Protein AF-A0A368GRN0-F1 (afdb_monomer)

Mean predicted aligned error: 11.38 Å

Organism: Ancylostoma caninum (NCBI:txid29170)

Nearest PDB structures (foldseek):
  2eif-assembly1_A  TM=7.146E-01  e=7.106E-01  Methanocaldococcus jannaschii DSM 2661
  7oyc-assembly1_11  TM=7.112E-01  e=6.672E-01  Xenopus laevis
  7oya-assembly1_11  TM=7.759E-01  e=8.587E-01  Danio rerio
  8t2x-assembly1_eI  TM=8.159E-01  e=1.254E+00  Saccharomyces cerevisiae
  6q84-assembly1_C  TM=7.564E-01  e=1.105E+00  Saccharomyces cerevisiae S288C

Sequence (160 aa):
MIVPILLFAFFTTVWSGAVNFCKEATNCHSCAESYTHVLGFREHCRWCVDAKLCVGPLGCPFGKPVVQRDPFRCPLKYTATKGKRYTDALGRSLYAIILSLKDSNVTHCLSNLRPDIGFVRTYNIDCDDSGNMCSGMIAVSEEGKAIYVVFRDTASRKQY

Structure (mmCIF, N/CA/C/O backbone):
data_AF-A0A368GRN0-F1
#
_entry.id   AF-A0A368GRN0-F1
#
loop_
_atom_site.group_PDB
_atom_site.id
_atom_site.type_symbol
_atom_site.label_atom_id
_atom_site.label_alt_id
_atom_site.label_comp_id
_atom_site.label_asym_id
_atom_site.label_entity_id
_atom_site.label_seq_id
_atom_site.pdbx_PDB_ins_code
_atom_site.Cartn_x
_atom_site.Cartn_y
_atom_site.Cartn_z
_atom_site.occupancy
_atom_site.B_iso_or_equiv
_atom_site.auth_seq_id
_atom_site.auth_comp_id
_atom_site.auth_asym_id
_atom_site.auth_atom_id
_atom_site.pdbx_PDB_model_num
ATOM 1 N N . MET A 1 1 ? -6.862 -5.623 66.807 1.00 46.59 1 MET A N 1
ATOM 2 C CA . MET A 1 1 ? -6.097 -6.007 65.595 1.00 46.59 1 MET A CA 1
ATOM 3 C C . MET A 1 1 ? -6.941 -5.825 64.323 1.00 46.59 1 MET A C 1
ATOM 5 O O . MET A 1 1 ? -7.176 -6.785 63.611 1.00 46.59 1 MET A O 1
ATOM 9 N N . ILE A 1 2 ? -7.434 -4.612 64.033 1.00 54.47 2 ILE A N 1
ATOM 10 C CA . ILE A 1 2 ? -8.357 -4.364 62.892 1.00 54.47 2 ILE A CA 1
ATOM 11 C C . ILE A 1 2 ? -7.717 -3.450 61.822 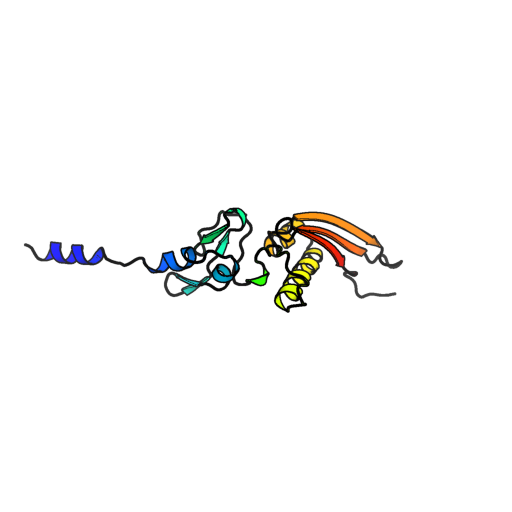1.00 54.47 2 ILE A C 1
ATOM 13 O O . ILE A 1 2 ? -8.137 -3.423 60.671 1.00 54.47 2 ILE A O 1
ATOM 17 N N . VAL A 1 3 ? -6.627 -2.762 62.171 1.00 54.97 3 VAL A N 1
ATOM 18 C CA . VAL A 1 3 ? -5.964 -1.756 61.328 1.00 54.97 3 VAL A CA 1
ATOM 19 C C . VAL A 1 3 ? -5.239 -2.313 60.083 1.00 54.97 3 VAL A C 1
ATOM 21 O O . VAL A 1 3 ? -5.325 -1.660 59.044 1.00 54.97 3 VAL A O 1
ATOM 24 N N . PRO A 1 4 ? -4.579 -3.495 60.081 1.00 55.66 4 PRO A N 1
ATOM 25 C CA . PRO A 1 4 ? -3.820 -3.918 58.897 1.00 55.66 4 PRO A CA 1
ATOM 26 C C . PRO A 1 4 ? -4.708 -4.462 57.765 1.00 55.66 4 PRO A C 1
ATOM 28 O O . PRO A 1 4 ? -4.262 -4.535 56.625 1.00 55.66 4 PRO A O 1
ATOM 31 N N . ILE A 1 5 ? -5.970 -4.811 58.051 1.00 55.97 5 ILE A N 1
ATOM 32 C CA . ILE A 1 5 ? -6.906 -5.370 57.059 1.00 55.97 5 ILE A CA 1
ATOM 33 C C . ILE A 1 5 ? -7.532 -4.253 56.206 1.00 55.97 5 ILE A C 1
ATOM 35 O O . ILE A 1 5 ? -7.727 -4.422 55.006 1.00 55.97 5 ILE A O 1
ATOM 39 N N . LEU A 1 6 ? -7.775 -3.076 56.794 1.00 53.59 6 LEU A N 1
ATOM 40 C CA . LEU A 1 6 ? -8.345 -1.920 56.088 1.00 53.59 6 LEU A CA 1
ATOM 41 C C . LEU A 1 6 ? -7.370 -1.277 55.087 1.00 53.59 6 LEU A C 1
ATOM 43 O O . LEU A 1 6 ? -7.803 -0.765 54.057 1.00 53.59 6 LEU A O 1
ATOM 47 N N . LEU A 1 7 ? -6.060 -1.355 55.340 1.00 54.41 7 LEU A N 1
ATOM 48 C CA . LEU A 1 7 ? -5.030 -0.822 54.438 1.00 54.41 7 LEU A CA 1
ATOM 49 C C . LEU A 1 7 ? -4.840 -1.669 53.169 1.00 54.41 7 LEU A C 1
ATOM 51 O O . LEU A 1 7 ? -4.494 -1.126 52.124 1.00 54.41 7 LEU A O 1
ATOM 55 N N . PHE A 1 8 ? -5.126 -2.973 53.221 1.00 54.25 8 PHE A N 1
ATOM 56 C CA . PHE A 1 8 ? -5.041 -3.853 52.049 1.00 54.25 8 PHE A CA 1
ATOM 57 C C . PHE A 1 8 ? -6.243 -3.725 51.099 1.00 54.25 8 PHE A C 1
ATOM 59 O O . PHE A 1 8 ? -6.118 -4.012 49.910 1.00 54.25 8 PHE A O 1
ATOM 66 N N . ALA A 1 9 ? -7.392 -3.244 51.585 1.00 53.50 9 ALA A N 1
ATOM 67 C CA . ALA A 1 9 ? -8.584 -3.062 50.756 1.00 53.50 9 ALA A CA 1
ATOM 68 C C . ALA A 1 9 ? -8.460 -1.874 49.779 1.00 53.50 9 ALA A C 1
ATOM 70 O O . ALA A 1 9 ? -8.999 -1.927 48.673 1.00 53.50 9 ALA A O 1
ATOM 71 N N . PHE A 1 10 ? -7.690 -0.838 50.136 1.00 51.44 10 PHE A N 1
ATOM 72 C CA . PHE A 1 10 ? -7.529 0.373 49.320 1.00 51.44 10 PHE A CA 1
ATOM 73 C C . PHE A 1 10 ? -6.608 0.216 48.097 1.00 51.44 10 PHE A C 1
ATOM 75 O O . PHE A 1 10 ? -6.622 1.071 47.215 1.00 51.44 10 PHE A O 1
ATOM 82 N N . PHE A 1 11 ? -5.847 -0.877 47.985 1.00 49.00 11 PHE A N 1
ATOM 83 C CA . PHE A 1 11 ? -4.977 -1.120 46.823 1.00 49.00 11 PHE A CA 1
ATOM 84 C C . PHE A 1 11 ? -5.697 -1.738 45.615 1.00 49.00 11 PHE A C 1
ATOM 86 O O . PHE A 1 11 ? -5.103 -1.861 44.546 1.00 49.00 11 PHE A O 1
ATOM 93 N N . THR A 1 12 ? -6.971 -2.117 45.746 1.00 49.91 12 THR A N 1
ATOM 94 C CA . THR A 1 12 ? -7.692 -2.828 44.675 1.00 49.91 12 THR A CA 1
ATOM 95 C C . THR A 1 12 ? -8.404 -1.921 43.670 1.00 49.91 12 THR A C 1
ATOM 97 O O . THR A 1 12 ? -8.900 -2.409 42.658 1.00 49.91 12 THR A O 1
ATOM 100 N N . THR A 1 13 ? -8.399 -0.600 43.866 1.00 48.03 13 THR A N 1
ATOM 101 C CA . THR A 1 13 ? -9.019 0.351 42.929 1.00 48.03 13 THR A CA 1
ATOM 102 C C . THR A 1 13 ? -7.978 1.150 42.148 1.00 48.03 13 THR A C 1
ATOM 104 O O . THR A 1 13 ? -8.042 2.377 42.085 1.00 48.03 13 THR A O 1
ATOM 107 N N . VAL A 1 14 ? -7.009 0.474 41.523 1.00 46.28 14 VAL A N 1
ATOM 108 C CA . VAL A 1 14 ? -6.265 1.087 40.414 1.00 46.28 14 VAL A CA 1
ATOM 109 C C . VAL A 1 14 ? -7.133 0.962 39.170 1.00 46.28 14 VAL A C 1
ATOM 111 O O . VAL A 1 14 ? -7.223 -0.079 38.525 1.00 46.28 14 VAL A O 1
ATOM 114 N N . TRP A 1 15 ? -7.838 2.049 38.893 1.00 41.88 15 TRP A N 1
ATOM 115 C CA . TRP A 1 15 ? -8.721 2.238 37.754 1.00 41.88 15 TRP A CA 1
ATOM 116 C C . TRP A 1 15 ? -7.922 2.062 36.448 1.00 41.88 15 TRP A C 1
ATOM 118 O O . TRP A 1 15 ? -7.198 2.956 36.019 1.00 41.88 15 TRP A O 1
ATOM 128 N N . SER A 1 16 ? -8.034 0.901 35.796 1.00 44.41 16 SER A N 1
ATOM 129 C CA . SER A 1 16 ? -7.393 0.605 34.502 1.00 44.41 16 SER A CA 1
ATOM 130 C C . SER A 1 16 ? -8.134 1.241 33.311 1.00 44.41 16 SER A C 1
ATOM 132 O O . SER A 1 16 ? -8.218 0.675 32.222 1.00 44.41 16 SER A O 1
ATOM 134 N N . GLY A 1 17 ? -8.664 2.456 33.489 1.00 44.34 17 GLY A N 1
ATOM 135 C CA . GLY A 1 17 ? -9.430 3.182 32.468 1.00 44.34 17 GLY A CA 1
ATOM 136 C C . GLY A 1 17 ? -8.618 3.603 31.234 1.00 44.34 17 GLY A C 1
ATOM 137 O O . GLY A 1 17 ? -9.196 3.946 30.209 1.00 44.34 17 GLY A O 1
ATOM 138 N N . ALA A 1 18 ? -7.284 3.535 31.282 1.00 45.03 18 ALA A N 1
ATOM 139 C CA . ALA A 1 18 ? -6.416 3.980 30.188 1.00 45.03 18 ALA A CA 1
ATOM 140 C C . ALA A 1 18 ? -6.403 3.045 28.955 1.00 45.03 18 ALA A C 1
ATOM 142 O O . ALA A 1 18 ? -5.944 3.448 27.884 1.00 45.03 18 ALA A O 1
ATOM 143 N N . VAL A 1 19 ? -6.909 1.808 29.061 1.00 51.69 19 VAL A N 1
ATOM 144 C CA . VAL A 1 19 ? -6.762 0.790 27.995 1.00 51.69 19 VAL A CA 1
ATOM 145 C C . VAL A 1 19 ? -7.950 0.729 27.019 1.00 51.69 19 VAL A C 1
ATOM 147 O O . VAL A 1 19 ? -7.867 0.040 26.002 1.00 51.69 19 VAL A O 1
ATOM 150 N N . ASN A 1 20 ? -9.047 1.451 27.282 1.00 59.50 20 ASN A N 1
ATOM 151 C CA . ASN A 1 20 ? -10.277 1.336 26.484 1.00 59.50 20 ASN A CA 1
ATOM 152 C C . ASN A 1 20 ? -10.465 2.419 25.412 1.00 59.50 20 ASN A C 1
ATOM 154 O O . ASN A 1 20 ? -11.251 2.195 24.498 1.00 59.50 20 ASN A O 1
ATOM 158 N N . PHE A 1 21 ? -9.704 3.520 25.432 1.00 67.62 21 PHE A N 1
ATOM 159 C CA . PHE A 1 21 ? -9.887 4.614 24.463 1.00 67.62 21 PHE A CA 1
ATOM 160 C C . PHE A 1 21 ? -9.694 4.163 23.005 1.00 67.62 21 PHE A C 1
ATOM 162 O O . PHE A 1 21 ? -10.455 4.534 22.118 1.00 67.62 21 PHE A O 1
ATOM 169 N N . CYS A 1 22 ? -8.726 3.275 22.746 1.00 73.44 22 CYS A N 1
ATOM 170 C CA . CYS A 1 22 ? -8.535 2.732 21.400 1.00 73.44 22 CYS A CA 1
ATOM 171 C C . CYS A 1 22 ? -9.735 1.891 20.932 1.00 73.44 22 CYS A C 1
ATOM 173 O O . CYS A 1 22 ? -10.025 1.874 19.745 1.00 73.44 22 CYS A O 1
ATOM 175 N N . LYS A 1 23 ? -10.459 1.212 21.834 1.00 72.69 23 LYS A N 1
ATOM 176 C CA . LYS A 1 23 ? -11.609 0.368 21.458 1.00 72.69 2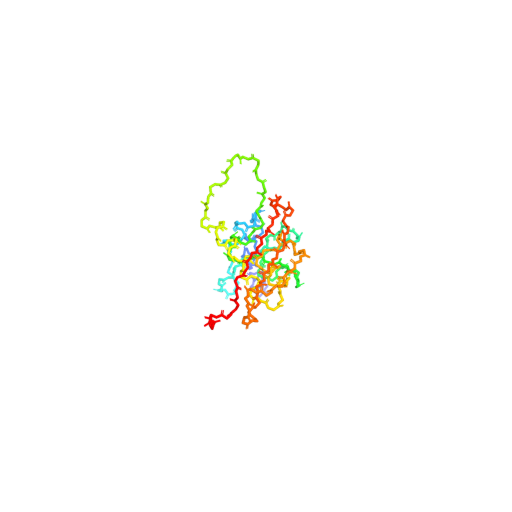3 LYS A CA 1
ATOM 177 C C . LYS A 1 23 ? -12.859 1.170 21.093 1.00 72.69 23 LYS A C 1
ATOM 179 O O . LYS A 1 23 ? -13.766 0.611 20.484 1.00 72.69 23 LYS A O 1
ATOM 184 N N . GLU A 1 24 ? -12.912 2.452 21.443 1.00 76.25 24 GLU A N 1
ATOM 185 C CA . GLU A 1 24 ? -14.041 3.334 21.123 1.00 76.25 24 GLU A CA 1
ATOM 186 C C . GLU A 1 24 ? -14.018 3.801 19.657 1.00 76.25 24 GLU A C 1
ATOM 188 O O . GLU A 1 24 ? -15.056 4.145 19.088 1.00 76.25 24 GLU A O 1
ATOM 193 N N . ALA A 1 25 ? -12.852 3.767 19.003 1.00 78.38 25 ALA A N 1
ATOM 194 C CA . ALA A 1 25 ? -12.715 4.140 17.602 1.00 78.38 25 ALA A CA 1
ATOM 195 C C . ALA A 1 25 ? -13.271 3.047 16.668 1.00 78.38 25 ALA A C 1
ATOM 197 O O . ALA A 1 25 ? -12.669 1.990 16.479 1.00 78.38 25 ALA A O 1
ATOM 198 N N . THR A 1 26 ? -14.398 3.339 16.016 1.00 81.19 26 THR A N 1
ATOM 199 C CA . THR A 1 26 ? -15.070 2.425 15.071 1.00 81.19 26 THR A CA 1
ATOM 200 C C . THR A 1 26 ? -14.506 2.479 13.650 1.00 81.19 26 THR A C 1
ATOM 202 O O . THR A 1 26 ? -14.725 1.562 12.860 1.00 81.19 26 THR A O 1
ATOM 205 N N . ASN A 1 27 ? -13.764 3.538 13.313 1.00 85.81 27 ASN A N 1
ATOM 206 C CA . ASN A 1 27 ? -13.188 3.747 11.989 1.00 85.81 27 ASN A CA 1
ATOM 207 C C . ASN A 1 27 ? -11.657 3.735 12.034 1.00 85.81 27 ASN A C 1
ATOM 209 O O . ASN A 1 27 ? -11.041 4.224 12.983 1.00 85.81 27 ASN A O 1
ATOM 213 N N . CYS A 1 28 ? -11.038 3.265 10.946 1.00 85.44 28 CYS A N 1
ATOM 214 C CA . CYS A 1 28 ? -9.581 3.277 10.803 1.00 85.44 28 CYS A CA 1
ATOM 215 C C . CYS A 1 28 ? -9.002 4.694 10.924 1.00 85.44 28 CYS A C 1
ATOM 217 O O . CYS A 1 28 ? -7.998 4.884 11.603 1.00 85.44 28 CYS A O 1
ATOM 219 N N . HIS A 1 29 ? -9.664 5.696 10.332 1.00 85.94 29 HIS A N 1
ATOM 220 C CA . HIS A 1 29 ? -9.191 7.082 10.370 1.00 85.94 29 HIS A CA 1
ATOM 221 C C . HIS A 1 29 ? -9.094 7.611 11.805 1.00 85.94 29 HIS A C 1
ATOM 223 O O . HIS A 1 29 ? -8.031 8.046 12.233 1.00 85.94 29 HIS A O 1
ATOM 229 N N . SER A 1 30 ? -10.180 7.483 12.574 1.00 86.62 30 SER A N 1
ATOM 230 C CA . SER A 1 30 ? -10.206 7.881 13.984 1.00 86.62 30 SER A CA 1
ATOM 231 C C . SER A 1 30 ? -9.226 7.067 14.828 1.00 86.62 30 SER A C 1
ATOM 233 O O . SER A 1 30 ? -8.606 7.604 15.738 1.00 86.62 30 SER A O 1
ATOM 235 N N . CYS A 1 31 ? -9.044 5.779 14.516 1.00 87.81 31 CYS A N 1
ATOM 236 C CA . CYS A 1 31 ? -8.090 4.926 15.220 1.00 87.81 31 CYS A CA 1
ATOM 237 C C . CYS A 1 31 ? -6.642 5.388 15.009 1.00 87.81 31 CYS A C 1
ATOM 239 O O . CYS A 1 31 ? -5.879 5.465 15.968 1.00 87.81 31 CYS A O 1
ATOM 241 N N . ALA A 1 32 ? -6.267 5.728 13.773 1.00 85.44 32 ALA A N 1
ATOM 242 C CA . ALA A 1 32 ? -4.910 6.153 13.433 1.00 85.44 32 ALA A CA 1
ATOM 243 C C . ALA A 1 32 ? -4.515 7.485 14.100 1.00 85.44 32 ALA A C 1
ATOM 245 O O . ALA A 1 32 ? -3.345 7.674 14.436 1.00 85.44 32 ALA A O 1
ATOM 246 N N . GLU A 1 33 ? -5.484 8.377 14.323 1.00 86.19 33 GLU A N 1
ATOM 247 C CA . GLU A 1 33 ? -5.296 9.657 15.025 1.00 86.19 33 GLU A CA 1
ATOM 248 C C . GLU A 1 33 ? -5.297 9.503 16.555 1.00 86.19 33 GLU A C 1
ATOM 250 O O . GLU A 1 33 ? -4.761 10.348 17.279 1.00 86.19 33 GLU A O 1
ATOM 255 N N . SER A 1 34 ? -5.865 8.404 17.054 1.00 85.81 34 SER A N 1
ATOM 256 C CA . SER A 1 34 ? -5.996 8.133 18.482 1.00 85.81 34 SER A CA 1
ATOM 257 C C . SER A 1 34 ? -4.686 7.662 19.114 1.00 85.81 34 SER A C 1
ATOM 259 O O . SER A 1 34 ? -3.828 7.018 18.499 1.00 85.81 34 SER A O 1
ATOM 261 N N . TYR A 1 35 ? -4.538 7.970 20.398 1.00 84.44 35 TYR A N 1
ATOM 262 C CA . TYR A 1 35 ? -3.412 7.544 21.215 1.00 84.44 35 TYR A CA 1
ATOM 263 C C . TYR A 1 35 ? -3.878 7.229 22.633 1.00 84.44 35 TYR A C 1
ATOM 265 O O . TYR A 1 35 ? -4.891 7.739 23.105 1.00 84.44 35 TYR A O 1
ATOM 273 N N . THR A 1 36 ? -3.117 6.384 23.310 1.00 82.06 36 THR A N 1
ATOM 274 C CA . THR A 1 36 ? -3.263 6.064 24.726 1.00 82.06 36 THR A CA 1
ATOM 275 C C . THR A 1 36 ? -1.945 6.350 25.443 1.00 82.06 36 THR A C 1
ATOM 277 O O . THR A 1 36 ? -0.889 6.477 24.820 1.00 82.06 36 THR A O 1
ATOM 280 N N . HIS A 1 37 ? -2.004 6.488 26.761 1.00 79.06 37 HIS A N 1
ATOM 281 C CA . HIS A 1 37 ? -0.821 6.612 27.596 1.00 79.06 37 HIS A CA 1
ATOM 282 C C . HIS A 1 37 ? -0.553 5.276 28.282 1.00 79.06 37 HIS A C 1
ATOM 284 O O . HIS A 1 37 ? -1.316 4.854 29.150 1.00 79.06 37 HIS A O 1
ATOM 290 N N . VAL A 1 38 ? 0.541 4.617 27.903 1.00 76.06 38 VAL A N 1
ATOM 291 C CA . VAL A 1 38 ? 0.999 3.374 28.536 1.00 76.06 38 VAL A CA 1
ATOM 292 C C . VAL A 1 38 ? 2.260 3.700 29.325 1.00 76.06 38 VAL A C 1
ATOM 294 O O . VAL A 1 38 ? 3.240 4.171 28.759 1.00 76.06 38 VAL A O 1
ATOM 297 N N . LEU A 1 39 ? 2.2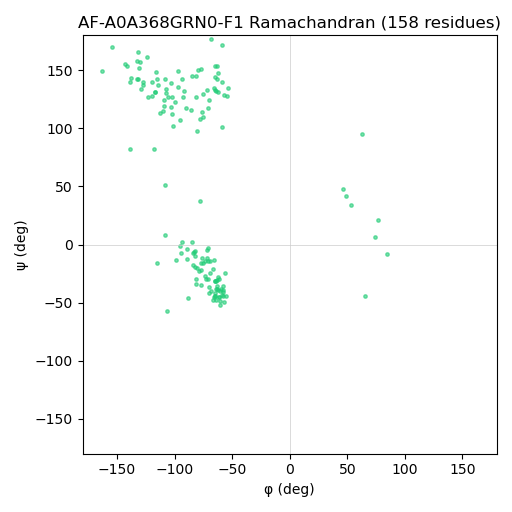26 3.492 30.646 1.00 75.69 39 LEU A N 1
ATOM 298 C CA . LEU A 1 39 ? 3.357 3.763 31.551 1.00 75.69 39 LEU A CA 1
ATOM 299 C C . LEU A 1 39 ? 3.920 5.198 31.435 1.00 75.69 39 LEU A C 1
ATOM 301 O O . LEU A 1 39 ? 5.119 5.416 31.560 1.00 75.69 39 LEU A O 1
ATOM 305 N N . GLY A 1 40 ? 3.052 6.181 31.169 1.00 76.50 40 GLY A N 1
ATOM 306 C CA . GLY A 1 40 ? 3.435 7.590 31.004 1.00 76.50 40 GLY A CA 1
ATOM 307 C C . GLY A 1 40 ? 3.913 7.974 29.597 1.00 76.50 40 GLY A C 1
ATOM 308 O O . GLY A 1 40 ? 4.021 9.164 29.304 1.00 76.50 40 GLY A O 1
ATOM 309 N N . PHE A 1 41 ? 4.114 7.011 28.694 1.00 78.88 41 PHE A N 1
ATOM 310 C CA . PHE A 1 41 ? 4.493 7.265 27.304 1.00 78.88 41 PHE A CA 1
ATOM 311 C C . PHE A 1 41 ? 3.270 7.320 26.391 1.00 78.88 41 PHE A C 1
ATOM 313 O O . PHE A 1 41 ? 2.302 6.580 26.570 1.00 78.88 41 PHE A O 1
ATOM 320 N N . ARG A 1 42 ? 3.308 8.225 25.407 1.00 82.62 42 ARG A N 1
ATOM 321 C CA . ARG A 1 42 ? 2.260 8.352 24.391 1.00 82.62 42 ARG A CA 1
ATOM 322 C C . ARG A 1 42 ? 2.436 7.256 23.345 1.00 82.62 42 ARG A C 1
ATOM 324 O O . ARG A 1 42 ? 3.318 7.342 22.495 1.00 82.62 42 ARG A O 1
ATOM 331 N N . GLU A 1 43 ? 1.541 6.282 23.378 1.00 84.88 43 GLU A N 1
ATOM 332 C CA . GLU A 1 43 ? 1.486 5.178 22.429 1.00 84.88 43 GLU A CA 1
ATOM 333 C C . GLU A 1 43 ? 0.292 5.342 21.492 1.00 84.88 43 GLU A C 1
ATOM 335 O O . GLU A 1 43 ? -0.823 5.632 21.919 1.00 84.88 43 GLU A O 1
ATOM 340 N N . HIS A 1 44 ? 0.500 5.160 20.191 1.00 86.25 44 HIS A N 1
ATOM 341 C CA . HIS A 1 44 ? -0.602 5.265 19.234 1.00 86.25 44 HIS A CA 1
ATOM 342 C C . HIS A 1 44 ? -1.414 3.976 19.193 1.00 86.25 44 HIS A C 1
ATOM 344 O O . HIS A 1 44 ? -0.858 2.876 19.275 1.00 86.25 44 HIS A O 1
ATOM 350 N N . CYS A 1 45 ? -2.722 4.122 18.999 1.00 87.06 45 CYS A N 1
ATOM 351 C CA . CYS A 1 45 ? -3.577 2.981 18.720 1.00 87.06 45 CYS A CA 1
ATOM 352 C C . CYS A 1 45 ? -3.189 2.350 17.372 1.00 87.06 45 CYS A C 1
ATOM 354 O O . CYS A 1 45 ? -2.639 3.008 16.479 1.00 87.06 45 CYS A O 1
ATOM 356 N N . ARG A 1 46 ? -3.463 1.053 17.235 1.00 88.25 46 ARG A N 1
ATOM 357 C CA . ARG A 1 46 ? -3.226 0.295 16.005 1.00 88.25 46 ARG A CA 1
ATOM 358 C C . ARG A 1 46 ? -4.550 -0.216 15.465 1.00 88.25 46 ARG A C 1
ATOM 360 O O . ARG A 1 46 ? -5.337 -0.821 16.192 1.00 88.25 46 ARG A O 1
ATOM 367 N N . TRP A 1 47 ? -4.773 0.008 14.177 1.00 88.94 47 TRP A N 1
ATOM 368 C CA . TRP A 1 47 ? -5.896 -0.573 13.456 1.00 88.94 47 TRP A CA 1
ATOM 369 C C . TRP A 1 47 ? -5.475 -1.912 12.854 1.00 88.94 47 TRP A C 1
ATOM 371 O O . TRP A 1 47 ? -4.584 -1.948 11.998 1.00 88.94 47 TRP A O 1
ATOM 381 N N . CYS A 1 48 ? -6.117 -3.002 13.277 1.00 88.00 48 CYS A N 1
ATOM 382 C CA . CYS A 1 48 ? -5.911 -4.311 12.663 1.00 88.00 48 CYS A CA 1
ATOM 383 C C . CYS A 1 48 ? -6.842 -4.441 11.455 1.00 88.00 48 CYS A C 1
ATOM 385 O O . CYS A 1 48 ? -8.066 -4.456 11.607 1.00 88.00 48 CYS A O 1
ATOM 387 N N . VAL A 1 49 ? -6.267 -4.545 10.257 1.00 83.69 49 VAL A N 1
ATOM 388 C CA . VAL A 1 49 ? -7.023 -4.499 8.994 1.00 83.69 49 VAL A CA 1
ATOM 389 C C . VAL A 1 49 ? -7.937 -5.717 8.849 1.00 83.69 49 VAL A C 1
ATOM 391 O O . VAL A 1 49 ? -9.132 -5.548 8.620 1.00 83.69 49 VAL A O 1
ATOM 394 N N . ASP A 1 50 ? -7.401 -6.918 9.092 1.00 81.38 50 ASP A N 1
ATOM 395 C CA . ASP A 1 50 ? -8.129 -8.192 8.980 1.00 81.38 50 ASP A CA 1
ATOM 396 C C . ASP A 1 50 ? -9.369 -8.235 9.884 1.00 81.38 50 ASP A C 1
ATOM 398 O O . ASP A 1 50 ? -10.448 -8.656 9.473 1.00 81.38 50 ASP A O 1
ATOM 402 N N . ALA A 1 51 ? -9.216 -7.780 11.129 1.00 82.56 51 ALA A N 1
ATOM 403 C CA . ALA A 1 51 ? -10.251 -7.877 12.150 1.00 82.56 51 ALA A CA 1
ATOM 404 C C . ALA A 1 51 ? -11.111 -6.603 12.270 1.00 82.56 51 ALA A C 1
ATOM 406 O O . ALA A 1 51 ? -12.049 -6.570 13.064 1.00 82.56 51 ALA A O 1
ATOM 407 N N . LYS A 1 52 ? -10.811 -5.567 11.470 1.00 84.94 52 LYS A N 1
ATOM 408 C CA . LYS A 1 52 ? -11.531 -4.280 11.407 1.00 84.94 52 LYS A CA 1
ATOM 409 C C . LYS A 1 52 ? -11.777 -3.664 12.785 1.00 84.94 52 LYS A C 1
ATOM 411 O O . LYS A 1 52 ? -12.860 -3.156 13.068 1.00 84.94 52 LYS A O 1
ATOM 416 N N . LEU A 1 53 ? -10.763 -3.741 13.641 1.00 87.25 53 LEU A N 1
ATOM 417 C CA . LEU A 1 53 ? -10.839 -3.311 15.029 1.00 87.25 53 LEU A CA 1
ATOM 418 C C . LEU A 1 53 ? -9.642 -2.446 15.399 1.00 87.25 53 LEU A C 1
ATOM 420 O O . LEU A 1 53 ? -8.511 -2.686 14.966 1.00 87.25 53 LEU A O 1
ATOM 424 N N . CYS A 1 54 ? -9.920 -1.435 16.213 1.00 86.56 54 CYS A N 1
ATOM 425 C CA . CYS A 1 54 ? -8.907 -0.588 16.807 1.00 86.56 54 CYS A CA 1
ATOM 426 C C . CYS A 1 54 ? -8.527 -1.139 18.180 1.00 86.56 54 CYS A C 1
ATOM 428 O O . CYS A 1 54 ? -9.378 -1.389 19.037 1.00 86.56 54 CYS A O 1
ATOM 430 N N . VAL A 1 55 ? -7.234 -1.350 18.386 1.00 87.19 55 VAL A N 1
ATOM 431 C CA . VAL A 1 55 ? -6.682 -1.880 19.633 1.00 87.19 55 VAL A CA 1
ATOM 432 C C . VAL A 1 55 ? -5.510 -1.040 20.092 1.00 87.19 55 VAL A C 1
ATOM 434 O O . VAL A 1 55 ? -4.954 -0.224 19.355 1.00 87.19 55 VAL A O 1
ATOM 437 N N . GLY A 1 56 ? -5.129 -1.252 21.348 1.00 84.12 56 GLY A N 1
ATOM 438 C CA . GLY A 1 56 ? -3.883 -0.724 21.873 1.00 84.12 56 GLY A CA 1
ATOM 439 C C . GLY A 1 56 ? -2.657 -1.217 21.086 1.00 84.12 56 GLY A C 1
ATOM 440 O O . GLY A 1 56 ? -2.752 -2.126 20.254 1.00 84.12 56 GLY A O 1
ATOM 441 N N . PRO A 1 57 ? -1.476 -0.660 21.383 1.00 77.12 57 PRO A N 1
ATOM 442 C CA . PRO A 1 57 ? -0.242 -0.887 20.626 1.00 77.12 57 PRO A CA 1
ATOM 443 C C . PRO A 1 57 ? 0.171 -2.364 20.504 1.00 77.12 57 PRO A C 1
ATOM 445 O O . PRO A 1 57 ? 0.840 -2.731 19.545 1.00 77.12 57 PRO A O 1
ATOM 448 N N . LEU A 1 58 ? -0.244 -3.239 21.422 1.00 77.75 58 LEU A N 1
ATOM 449 C CA . LEU A 1 58 ? 0.124 -4.663 21.428 1.00 77.75 58 LEU A CA 1
ATOM 450 C C . LEU A 1 58 ? -1.031 -5.608 21.054 1.00 77.75 58 LEU A C 1
ATOM 452 O O . LEU A 1 58 ? -0.898 -6.817 21.199 1.00 77.75 58 LEU A O 1
ATOM 456 N N . GLY A 1 59 ? -2.175 -5.081 20.607 1.00 76.19 59 GLY A N 1
ATOM 457 C CA . GLY A 1 59 ? -3.390 -5.887 20.445 1.00 76.19 59 GLY A CA 1
ATOM 458 C C . GLY A 1 59 ? -3.574 -6.574 19.090 1.00 76.19 59 GLY A C 1
ATOM 459 O O . GLY A 1 59 ? -4.467 -7.408 18.973 1.00 76.19 59 GLY A O 1
ATOM 460 N N . CYS A 1 60 ? -2.793 -6.224 18.061 1.00 82.81 60 CYS A N 1
ATOM 461 C CA . CYS A 1 60 ? -2.940 -6.849 16.744 1.00 82.81 60 CYS A CA 1
ATOM 462 C C . CYS A 1 60 ? -2.147 -8.162 16.643 1.00 82.81 60 CYS A C 1
ATOM 464 O O . CYS A 1 60 ? -1.041 -8.245 17.180 1.00 82.81 60 CYS A O 1
ATOM 466 N N . PRO A 1 61 ? -2.669 -9.167 15.915 1.00 79.62 61 PRO A N 1
ATOM 467 C CA . PRO A 1 61 ? -1.943 -10.403 15.643 1.00 79.62 61 PRO A CA 1
ATOM 468 C C . PRO A 1 61 ? -0.623 -10.129 14.909 1.00 79.62 61 PRO A C 1
ATOM 470 O O . PRO A 1 61 ? -0.554 -9.293 14.005 1.00 79.62 61 PRO A O 1
ATOM 473 N N . PHE A 1 62 ? 0.430 -10.849 15.297 1.00 75.81 62 PHE A N 1
ATOM 474 C CA . PHE A 1 62 ? 1.759 -10.704 14.706 1.00 75.81 62 PHE A CA 1
ATOM 475 C C . PHE A 1 62 ? 1.767 -11.078 13.219 1.00 75.81 62 PHE A C 1
ATOM 477 O O . PHE A 1 62 ? 1.094 -12.014 12.793 1.00 75.81 62 PHE A O 1
ATOM 484 N N . GLY A 1 63 ? 2.548 -10.337 12.430 1.00 73.56 63 GLY A N 1
ATOM 485 C CA . GLY A 1 63 ? 2.701 -10.572 10.991 1.00 73.56 63 GLY A CA 1
ATOM 486 C C . GLY A 1 63 ? 1.503 -10.142 10.141 1.00 73.56 63 GLY A C 1
ATOM 487 O O . GLY A 1 63 ? 1.491 -10.404 8.941 1.00 73.56 63 GLY A O 1
ATOM 488 N N . LYS A 1 64 ? 0.496 -9.492 10.735 1.00 79.62 64 LYS A N 1
ATOM 489 C CA . LYS A 1 64 ? -0.644 -8.936 10.005 1.00 79.62 64 LYS A CA 1
ATOM 490 C C . LYS A 1 64 ? -0.459 -7.450 9.714 1.00 79.62 64 LYS A C 1
ATOM 492 O O . LYS A 1 64 ? 0.180 -6.753 10.505 1.00 79.62 64 LYS A O 1
ATOM 497 N N . PRO A 1 65 ? -1.026 -6.954 8.602 1.00 79.75 65 PRO A N 1
ATOM 498 C CA . PRO A 1 65 ? -0.965 -5.542 8.285 1.00 79.75 65 PRO A CA 1
ATOM 499 C C . PRO A 1 65 ? -1.676 -4.707 9.352 1.00 79.75 65 PRO A C 1
ATOM 501 O O . PRO A 1 65 ? -2.826 -4.969 9.724 1.00 79.75 65 PRO A O 1
ATOM 504 N N . VAL A 1 66 ? -0.987 -3.668 9.814 1.00 85.69 66 VAL A N 1
ATOM 505 C CA . VAL A 1 66 ? -1.494 -2.728 10.813 1.00 85.69 66 VAL A CA 1
ATOM 506 C C . VAL A 1 66 ? -1.356 -1.302 10.310 1.00 85.69 66 VAL A C 1
ATOM 508 O O . VAL A 1 66 ? -0.338 -0.934 9.723 1.00 85.69 66 VAL A O 1
ATOM 511 N N . VAL A 1 67 ? -2.368 -0.479 10.573 1.00 83.81 67 VAL A N 1
ATOM 512 C CA . VAL A 1 67 ? -2.293 0.965 10.324 1.00 83.81 67 VAL A CA 1
ATOM 513 C C . VAL A 1 67 ? -2.063 1.679 11.651 1.00 83.81 67 VAL A C 1
ATOM 515 O O . VAL A 1 67 ? -2.792 1.468 12.621 1.00 83.81 67 VAL A O 1
ATOM 518 N N . GLN A 1 68 ? -1.028 2.515 11.694 1.00 83.69 68 GLN A N 1
ATOM 519 C CA . GLN A 1 68 ? -0.641 3.304 12.861 1.00 83.69 68 GLN A CA 1
ATOM 520 C C . GLN A 1 68 ? -0.242 4.709 12.393 1.00 83.69 68 GLN A C 1
ATOM 522 O O . GLN A 1 68 ? 0.454 4.831 11.384 1.00 83.69 68 GLN A O 1
ATOM 527 N N . ARG A 1 69 ? -0.639 5.746 13.147 1.00 80.75 69 ARG A N 1
ATOM 528 C CA . ARG A 1 69 ? -0.336 7.183 12.942 1.00 80.75 69 ARG A CA 1
ATOM 529 C C . ARG A 1 69 ? -0.908 7.845 11.694 1.00 80.75 69 ARG A C 1
ATOM 531 O O . ARG A 1 69 ? -1.377 8.968 11.799 1.00 80.75 69 ARG A O 1
ATOM 538 N N . ASP A 1 70 ? -0.822 7.192 10.543 1.00 83.12 70 ASP A N 1
ATOM 539 C CA . ASP A 1 70 ? -1.087 7.780 9.232 1.00 83.12 70 ASP A CA 1
ATOM 540 C C . ASP A 1 70 ? -2.490 7.391 8.726 1.00 83.12 70 ASP A C 1
A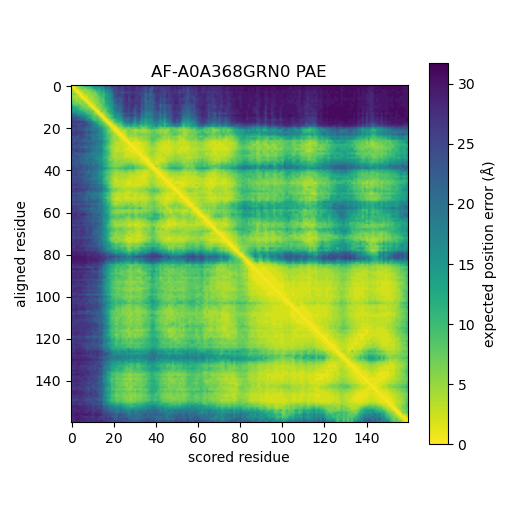TOM 542 O O . ASP A 1 70 ? -2.659 6.290 8.187 1.00 83.12 70 ASP A O 1
ATOM 546 N N . PRO A 1 71 ? -3.509 8.271 8.813 1.00 81.00 71 PRO A N 1
ATOM 547 C CA . PRO A 1 71 ? -4.879 7.925 8.426 1.00 81.00 71 PRO A CA 1
ATOM 548 C C . PRO A 1 71 ? -5.026 7.673 6.921 1.00 81.00 71 PRO A C 1
ATOM 550 O O . PRO A 1 71 ? -5.939 6.979 6.487 1.00 81.00 71 PRO A O 1
ATOM 553 N N . PHE A 1 72 ? -4.107 8.189 6.099 1.00 80.69 72 PHE A N 1
ATOM 554 C CA . PHE A 1 72 ? -4.107 7.981 4.645 1.00 80.69 72 PHE A CA 1
ATOM 555 C C . PHE A 1 72 ? -3.734 6.549 4.220 1.00 80.69 72 PHE A C 1
ATOM 557 O O . PHE A 1 72 ? -3.929 6.192 3.054 1.00 80.69 72 PHE A O 1
ATOM 564 N N . ARG A 1 73 ? -3.184 5.739 5.139 1.00 82.94 73 ARG A N 1
ATOM 565 C CA . ARG A 1 73 ? -2.939 4.300 4.932 1.00 82.94 73 ARG A CA 1
ATOM 566 C C . ARG A 1 73 ? -4.187 3.457 5.174 1.00 82.94 73 ARG A C 1
ATOM 568 O O . ARG A 1 73 ? -4.182 2.260 4.901 1.00 82.94 73 ARG A O 1
ATOM 575 N N . CYS A 1 74 ? -5.242 4.064 5.713 1.00 84.94 74 CYS A N 1
ATOM 576 C CA . CYS A 1 74 ? -6.489 3.368 5.937 1.00 84.94 74 CYS A CA 1
ATOM 577 C C . CYS A 1 74 ? -7.132 2.941 4.615 1.00 84.94 74 CYS A C 1
ATOM 579 O O . CYS A 1 74 ? -7.105 3.704 3.644 1.00 84.94 74 CYS A O 1
ATOM 581 N N . PRO A 1 75 ? -7.782 1.768 4.600 1.00 80.06 75 PRO A N 1
ATOM 582 C CA . PRO A 1 75 ? -8.566 1.340 3.458 1.00 80.06 75 PRO A CA 1
ATOM 583 C C . PRO A 1 75 ? -9.650 2.365 3.107 1.00 80.06 75 PRO A C 1
ATOM 585 O O . PRO A 1 75 ? -10.423 2.811 3.964 1.00 80.06 75 PRO A O 1
ATOM 588 N N . LEU A 1 76 ? -9.703 2.763 1.836 1.00 77.56 76 LEU A N 1
ATOM 589 C CA . LEU A 1 76 ? -10.673 3.738 1.349 1.00 77.56 76 LEU A CA 1
ATOM 590 C C . LEU A 1 76 ? -11.874 3.011 0.758 1.00 77.56 76 LEU A C 1
ATOM 592 O O . LEU A 1 76 ? -11.810 2.507 -0.358 1.00 77.56 76 LEU A O 1
ATOM 596 N N . LYS A 1 77 ? -13.006 3.036 1.465 1.00 76.25 77 LYS A N 1
ATOM 597 C CA . LYS A 1 77 ? -14.263 2.527 0.908 1.00 76.25 77 LYS A CA 1
ATOM 598 C C . LYS A 1 77 ? -14.714 3.382 -0.277 1.00 76.25 77 LYS A C 1
ATOM 600 O O . LYS A 1 77 ? -14.753 4.619 -0.206 1.00 76.25 77 LYS A O 1
ATOM 605 N N . TYR A 1 78 ? -15.082 2.713 -1.36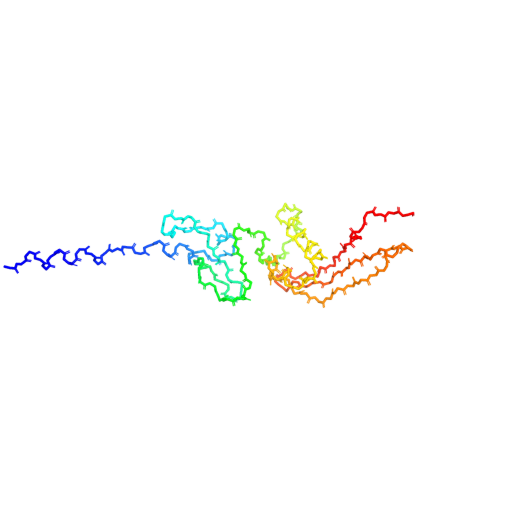5 1.00 73.12 78 TYR A N 1
ATOM 606 C CA . TYR A 1 78 ? -15.700 3.358 -2.518 1.00 73.12 78 TYR A CA 1
ATOM 607 C C . TYR A 1 78 ? -17.067 3.962 -2.152 1.00 73.12 78 TYR A C 1
ATOM 609 O O . TYR A 1 78 ? -17.925 3.296 -1.575 1.00 73.12 78 TYR A O 1
ATOM 617 N N . THR A 1 79 ? -17.291 5.218 -2.539 1.00 73.12 79 THR A N 1
ATOM 618 C CA . THR A 1 79 ? -18.576 5.922 -2.412 1.00 73.12 79 THR A CA 1
ATOM 619 C C . THR A 1 79 ? -19.086 6.272 -3.806 1.00 73.12 79 THR A C 1
ATOM 621 O O . THR A 1 79 ? -18.332 6.850 -4.586 1.00 73.12 79 THR A O 1
ATOM 624 N N . ALA A 1 80 ? -20.353 5.979 -4.108 1.00 66.81 80 ALA A N 1
ATOM 625 C CA . ALA A 1 80 ? -20.951 6.170 -5.439 1.00 66.81 80 ALA A CA 1
ATOM 626 C C . ALA A 1 80 ? -21.182 7.645 -5.845 1.00 66.81 80 ALA A C 1
ATOM 628 O O . ALA A 1 80 ? -21.647 7.928 -6.947 1.00 66.81 80 ALA A O 1
ATOM 629 N N . THR A 1 81 ? -20.881 8.598 -4.963 1.00 71.00 81 THR A N 1
ATOM 630 C CA . THR A 1 81 ? -21.026 10.034 -5.221 1.00 71.00 81 THR A CA 1
ATOM 631 C C . THR A 1 81 ? -20.060 10.493 -6.322 1.00 71.00 81 THR A C 1
ATOM 633 O O . THR A 1 81 ? -18.882 10.133 -6.312 1.00 71.00 81 THR A O 1
ATOM 636 N N . LYS A 1 82 ? -20.549 11.297 -7.280 1.00 54.91 82 LYS A N 1
ATOM 637 C CA . LYS A 1 82 ? -19.763 11.787 -8.428 1.00 54.91 82 LYS A CA 1
ATOM 638 C C . LYS A 1 82 ? -18.476 12.501 -7.987 1.00 54.91 82 LYS A C 1
ATOM 640 O O . LYS A 1 82 ? -18.540 13.459 -7.226 1.00 54.91 82 LYS A O 1
ATOM 645 N N . GLY A 1 83 ? -17.350 12.071 -8.567 1.00 59.25 83 GLY A N 1
ATOM 646 C CA . GLY A 1 83 ? -16.075 12.792 -8.640 1.00 59.25 83 GLY A CA 1
ATOM 647 C C . GLY A 1 83 ? -15.415 13.093 -7.294 1.00 59.25 83 GLY A C 1
ATOM 648 O O . GLY A 1 83 ? -15.656 14.141 -6.700 1.00 59.25 83 GLY A O 1
ATOM 649 N N . LYS A 1 84 ? -14.488 12.237 -6.844 1.00 65.75 84 LYS A N 1
ATOM 650 C CA . LYS A 1 84 ? -13.542 12.654 -5.799 1.00 65.75 84 LYS A CA 1
ATOM 651 C C . LYS A 1 84 ? -12.564 13.656 -6.415 1.00 65.75 84 LYS A C 1
ATOM 653 O O . LYS A 1 84 ? -11.838 13.320 -7.347 1.00 65.75 84 LYS A O 1
ATOM 658 N N . ARG A 1 85 ? -12.564 14.892 -5.911 1.00 73.50 85 ARG A N 1
ATOM 659 C CA . ARG A 1 85 ? -11.499 15.858 -6.212 1.00 73.50 85 ARG A CA 1
ATOM 660 C C . ARG A 1 85 ? -10.175 15.332 -5.663 1.00 73.50 85 ARG A C 1
ATOM 662 O O . ARG A 1 85 ? -10.163 14.575 -4.692 1.00 73.50 85 ARG A O 1
ATOM 669 N N . TYR A 1 86 ? -9.075 15.755 -6.281 1.00 78.94 86 TYR A N 1
ATOM 670 C CA . TYR A 1 86 ? -7.748 15.530 -5.723 1.00 78.94 86 TYR A CA 1
ATOM 671 C C . TYR A 1 86 ? -7.690 16.061 -4.285 1.00 78.94 86 TYR A C 1
ATOM 673 O O . TYR A 1 86 ? -8.156 17.167 -4.002 1.00 78.94 86 TYR A O 1
ATOM 681 N N . THR A 1 87 ? -7.114 15.266 -3.389 1.00 83.06 87 THR A N 1
ATOM 682 C CA . THR A 1 87 ? -6.788 15.662 -2.019 1.00 83.06 87 THR A CA 1
ATOM 683 C C . THR A 1 87 ? -5.343 15.278 -1.735 1.00 83.06 87 THR A C 1
ATOM 685 O O . THR A 1 87 ? -4.840 14.304 -2.295 1.00 83.06 87 THR A O 1
ATOM 688 N N . ASP A 1 88 ? -4.676 16.009 -0.841 1.00 84.12 88 ASP A N 1
ATOM 689 C CA . ASP A 1 88 ? -3.305 15.677 -0.429 1.00 84.12 88 ASP A CA 1
ATOM 690 C C . ASP A 1 88 ? -3.220 14.257 0.157 1.00 84.12 88 ASP A C 1
ATOM 692 O O . ASP A 1 88 ? -2.315 13.492 -0.165 1.00 84.12 88 ASP A O 1
ATOM 696 N N . ALA A 1 89 ? -4.231 13.848 0.931 1.00 80.12 89 ALA A N 1
ATOM 697 C CA . ALA A 1 89 ? -4.341 12.486 1.449 1.00 80.12 89 ALA A CA 1
ATOM 698 C C . ALA A 1 89 ? -4.382 11.431 0.329 1.00 80.12 89 ALA A C 1
ATOM 700 O O . ALA A 1 89 ? -3.695 10.412 0.422 1.00 80.12 89 ALA A O 1
ATOM 701 N N . LEU A 1 90 ? -5.142 11.678 -0.747 1.00 82.75 90 LEU A N 1
ATOM 702 C CA . LEU A 1 90 ? -5.166 10.791 -1.910 1.00 82.75 90 LEU A CA 1
ATOM 703 C C . LEU A 1 90 ? -3.807 10.780 -2.620 1.00 82.75 90 LEU A C 1
ATOM 705 O O . LEU A 1 90 ? -3.302 9.703 -2.928 1.00 82.75 90 LEU A O 1
ATOM 709 N N . GLY A 1 91 ? -3.197 11.950 -2.832 1.00 86.94 91 GLY A N 1
ATOM 710 C CA . GLY A 1 91 ? -1.877 12.077 -3.454 1.00 86.94 91 GLY A CA 1
ATOM 711 C C . GLY A 1 91 ? -0.798 11.294 -2.707 1.00 86.94 91 GLY A C 1
ATOM 712 O O . GLY A 1 91 ? -0.108 10.470 -3.306 1.00 86.94 91 GLY A O 1
ATOM 713 N N . ARG A 1 92 ? -0.708 11.462 -1.383 1.00 86.62 92 ARG A N 1
ATOM 714 C CA . ARG A 1 92 ? 0.223 10.702 -0.529 1.00 86.62 92 ARG A CA 1
ATOM 715 C C . ARG A 1 92 ? -0.038 9.202 -0.577 1.00 86.62 92 ARG A C 1
ATOM 717 O O . ARG A 1 92 ? 0.907 8.418 -0.633 1.00 86.62 92 ARG A O 1
ATOM 724 N N . SER A 1 93 ? -1.309 8.807 -0.583 1.00 84.50 93 SER A N 1
ATOM 725 C CA . SER A 1 93 ? -1.701 7.401 -0.653 1.00 84.50 93 SER A CA 1
ATOM 726 C C . SER A 1 93 ? -1.291 6.761 -1.985 1.00 84.50 93 SER A C 1
ATOM 728 O O . SER A 1 93 ? -0.751 5.658 -1.988 1.00 84.50 93 SER A O 1
ATOM 730 N N . LEU A 1 94 ? -1.465 7.464 -3.110 1.00 87.88 94 LEU A N 1
ATOM 731 C CA . LEU A 1 94 ? -1.009 7.011 -4.430 1.00 87.88 94 LEU A CA 1
ATOM 732 C C . LEU A 1 94 ? 0.522 6.993 -4.537 1.00 87.88 94 LEU A C 1
ATOM 734 O O . LEU A 1 94 ? 1.095 6.051 -5.082 1.00 87.88 94 LEU A O 1
ATOM 738 N N . TYR A 1 95 ? 1.195 7.997 -3.975 1.00 88.88 95 TYR A N 1
ATOM 739 C CA . TYR A 1 95 ? 2.655 8.061 -3.967 1.00 88.88 95 TYR A CA 1
ATOM 740 C C . TYR A 1 95 ? 3.280 6.901 -3.182 1.00 88.88 95 TYR A C 1
ATOM 742 O O . TYR A 1 95 ? 4.269 6.322 -3.628 1.00 88.88 95 TYR A O 1
ATOM 750 N N . ALA A 1 96 ? 2.670 6.491 -2.066 1.00 88.31 96 ALA A N 1
ATOM 751 C CA . ALA A 1 96 ? 3.106 5.319 -1.308 1.00 88.31 96 ALA A CA 1
ATOM 752 C C . ALA A 1 96 ? 3.097 4.033 -2.159 1.00 88.31 96 ALA A C 1
ATOM 754 O O . ALA A 1 96 ? 4.005 3.211 -2.046 1.00 88.31 96 ALA A O 1
ATOM 755 N N . ILE A 1 97 ? 2.127 3.885 -3.068 1.00 89.94 97 ILE A N 1
ATOM 756 C CA . ILE A 1 97 ? 2.073 2.746 -3.995 1.00 89.94 97 ILE A CA 1
ATOM 757 C C . ILE A 1 97 ? 3.276 2.778 -4.950 1.00 89.94 97 ILE A C 1
ATOM 759 O O . ILE A 1 97 ? 3.931 1.757 -5.141 1.00 89.94 97 ILE A O 1
ATOM 763 N N . ILE A 1 98 ? 3.623 3.943 -5.504 1.00 90.56 98 ILE A N 1
ATOM 764 C CA . ILE A 1 98 ? 4.805 4.096 -6.374 1.00 90.56 98 ILE A CA 1
ATOM 765 C C . ILE A 1 98 ? 6.094 3.786 -5.603 1.00 90.56 98 ILE A C 1
ATOM 767 O O . ILE A 1 98 ? 6.997 3.142 -6.133 1.00 90.56 98 ILE A O 1
ATOM 771 N N . LEU A 1 99 ? 6.187 4.203 -4.339 1.00 88.94 99 LEU A N 1
ATOM 772 C CA . LEU A 1 99 ? 7.350 3.904 -3.503 1.00 88.94 99 LEU A CA 1
ATOM 773 C C . LEU A 1 99 ? 7.535 2.403 -3.261 1.00 88.94 99 LEU A C 1
ATOM 775 O O . LEU A 1 99 ? 8.677 1.959 -3.174 1.00 88.94 99 LEU A O 1
ATOM 779 N N . SER A 1 100 ? 6.457 1.614 -3.222 1.00 90.69 100 SER A N 1
ATOM 780 C CA . SER A 1 100 ? 6.571 0.157 -3.069 1.00 90.69 100 SER A CA 1
ATOM 781 C C . SER A 1 100 ? 7.339 -0.512 -4.218 1.00 90.69 100 SER A C 1
ATOM 783 O O . SER A 1 100 ? 8.063 -1.471 -3.977 1.00 90.69 100 SER A O 1
ATOM 785 N N . LEU A 1 101 ? 7.288 0.049 -5.435 1.00 89.88 101 LEU A N 1
ATOM 786 C CA . LEU A 1 101 ? 8.067 -0.415 -6.595 1.00 89.88 101 LEU A CA 1
ATOM 787 C C . LEU A 1 101 ? 9.568 -0.110 -6.500 1.00 89.88 101 LEU A C 1
ATOM 789 O O . LEU A 1 101 ? 10.343 -0.579 -7.337 1.00 89.88 101 LEU A O 1
ATOM 793 N N . LYS A 1 102 ? 9.991 0.724 -5.543 1.00 87.50 102 LYS A N 1
ATOM 794 C CA . LYS A 1 102 ? 11.414 0.982 -5.282 1.00 87.50 102 LYS A CA 1
ATOM 795 C C . LYS A 1 102 ? 12.046 -0.086 -4.401 1.00 87.50 102 LYS A C 1
ATOM 797 O O . LYS A 1 102 ? 13.269 -0.202 -4.397 1.00 87.50 102 LYS A O 1
ATOM 802 N N . ASP A 1 103 ? 11.227 -0.836 -3.675 1.00 88.88 103 ASP A N 1
ATOM 803 C CA . ASP A 1 103 ? 11.689 -1.910 -2.814 1.00 88.88 103 ASP A CA 1
ATOM 804 C C . ASP A 1 103 ? 11.989 -3.180 -3.622 1.00 88.88 103 ASP A C 1
ATOM 806 O O . ASP A 1 103 ? 11.364 -3.458 -4.645 1.00 88.88 103 ASP A O 1
ATOM 810 N N . SER A 1 104 ? 12.937 -3.976 -3.131 1.00 86.50 104 SER A N 1
ATOM 811 C CA . SER A 1 104 ? 13.234 -5.306 -3.674 1.00 86.50 104 SER A CA 1
ATOM 812 C C . SER A 1 104 ? 12.061 -6.288 -3.529 1.00 86.50 104 SER A C 1
ATOM 814 O O . SER A 1 104 ? 11.870 -7.157 -4.378 1.00 86.50 104 SER A O 1
ATOM 816 N N . ASN A 1 105 ? 11.251 -6.136 -2.478 1.00 90.50 105 ASN A N 1
ATOM 817 C CA . ASN A 1 105 ? 10.070 -6.936 -2.188 1.00 90.50 105 ASN A CA 1
ATOM 818 C C . ASN A 1 105 ? 8.821 -6.043 -2.191 1.00 90.50 105 ASN A C 1
ATOM 820 O O . ASN A 1 105 ? 8.315 -5.606 -1.150 1.00 90.50 105 ASN A O 1
ATOM 824 N N . VAL A 1 106 ? 8.314 -5.800 -3.401 1.00 90.75 106 VAL A N 1
ATOM 825 C CA . VAL A 1 106 ? 7.136 -4.958 -3.658 1.00 90.75 106 VAL A CA 1
ATOM 826 C C . VAL A 1 106 ? 5.925 -5.431 -2.854 1.00 90.75 106 VAL A C 1
ATOM 828 O O . VAL A 1 106 ? 5.252 -4.614 -2.235 1.00 90.75 106 VAL A O 1
ATOM 831 N N . THR A 1 107 ? 5.672 -6.741 -2.803 1.00 90.31 107 THR A N 1
ATOM 832 C CA . THR A 1 107 ? 4.512 -7.319 -2.108 1.00 90.31 107 THR A CA 1
ATOM 833 C C . THR A 1 107 ? 4.526 -6.997 -0.617 1.00 90.31 107 THR A C 1
ATOM 835 O O . THR A 1 107 ? 3.529 -6.521 -0.074 1.00 90.31 107 THR A O 1
ATOM 838 N N . HIS A 1 108 ? 5.667 -7.211 0.045 1.00 89.06 108 HIS A N 1
ATOM 839 C CA . HIS A 1 108 ? 5.807 -6.915 1.467 1.00 89.06 108 HIS A CA 1
ATOM 840 C C . HIS A 1 108 ? 5.666 -5.411 1.736 1.00 89.06 108 HIS A C 1
ATOM 842 O O . HIS A 1 108 ? 4.887 -5.006 2.600 1.00 89.06 108 HIS A O 1
ATOM 848 N N . CYS A 1 109 ? 6.357 -4.572 0.960 1.00 89.69 109 CYS A N 1
ATOM 849 C CA . CYS A 1 109 ? 6.294 -3.119 1.118 1.00 89.69 109 CYS A CA 1
ATOM 850 C C . CYS A 1 109 ? 4.872 -2.575 0.892 1.00 89.69 109 CYS A C 1
ATOM 852 O O . CYS A 1 109 ? 4.358 -1.809 1.712 1.00 89.69 109 CYS A O 1
ATOM 854 N N . LEU A 1 110 ? 4.196 -3.035 -0.164 1.00 89.94 110 LEU A N 1
ATOM 855 C CA . LEU A 1 110 ? 2.824 -2.647 -0.481 1.00 89.94 110 LEU A CA 1
ATOM 856 C C . LEU A 1 110 ? 1.859 -3.043 0.639 1.00 89.94 110 LEU A C 1
ATOM 858 O O . LEU A 1 110 ? 1.085 -2.198 1.079 1.00 89.94 110 LEU A O 1
ATOM 862 N N . SER A 1 111 ? 1.966 -4.266 1.170 1.00 87.94 111 SER A N 1
ATOM 863 C CA . SER A 1 111 ? 1.106 -4.730 2.2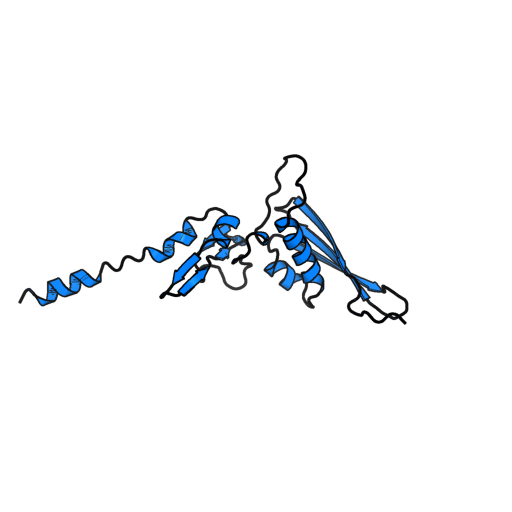70 1.00 87.94 111 SER A CA 1
ATOM 864 C C . SER A 1 111 ? 1.268 -3.914 3.562 1.00 87.94 111 SER A C 1
ATOM 866 O O . SER A 1 111 ? 0.311 -3.755 4.315 1.00 87.94 111 SER A O 1
ATOM 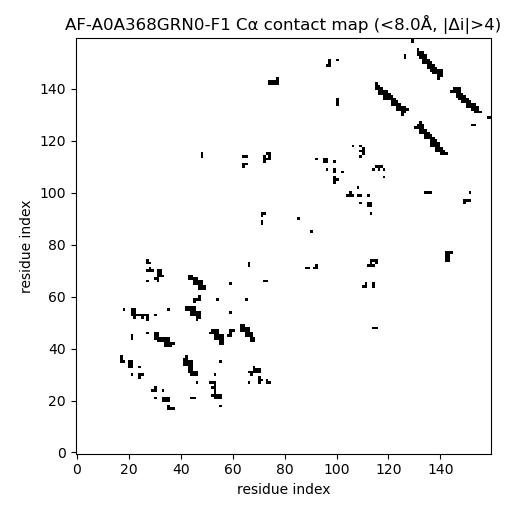868 N N . ASN A 1 112 ? 2.448 -3.331 3.794 1.00 86.00 112 ASN A N 1
ATOM 869 C CA . ASN A 1 112 ? 2.714 -2.471 4.951 1.00 86.00 112 ASN A CA 1
ATOM 870 C C . ASN A 1 112 ? 2.229 -1.025 4.757 1.00 86.00 112 ASN A C 1
ATOM 872 O O . ASN A 1 112 ? 1.908 -0.333 5.727 1.00 86.00 112 ASN A O 1
ATOM 876 N N . LEU A 1 113 ? 2.217 -0.535 3.516 1.00 87.12 113 LEU A N 1
ATOM 877 C CA . LEU A 1 113 ? 1.810 0.835 3.193 1.00 87.12 113 LEU A CA 1
ATOM 878 C C . LEU A 1 113 ? 0.305 0.947 2.941 1.00 87.12 113 LEU A C 1
ATOM 880 O O . LEU A 1 113 ? -0.335 1.880 3.430 1.00 87.12 113 LEU A O 1
ATOM 884 N N . ARG A 1 114 ? -0.237 0.015 2.158 1.00 87.00 114 ARG A N 1
ATOM 885 C CA . ARG A 1 114 ? -1.625 -0.040 1.701 1.00 87.00 114 ARG A CA 1
ATOM 886 C C . ARG A 1 114 ? -2.130 -1.481 1.776 1.00 87.00 114 ARG A C 1
ATOM 888 O O . ARG A 1 114 ? -2.146 -2.192 0.773 1.00 87.00 114 ARG A O 1
ATOM 895 N N . PRO A 1 115 ? -2.551 -1.913 2.971 1.00 85.19 115 PRO A N 1
ATOM 896 C CA . PRO A 1 115 ? -2.945 -3.297 3.212 1.00 85.19 115 PRO A CA 1
ATOM 897 C C . PRO A 1 115 ? -4.245 -3.704 2.515 1.00 85.19 115 PRO A C 1
ATOM 899 O O . PRO A 1 115 ? -4.544 -4.887 2.411 1.00 85.19 115 PRO A O 1
ATOM 902 N N . ASP A 1 116 ? -5.012 -2.732 2.024 1.00 84.88 116 ASP A N 1
ATOM 903 C CA . ASP A 1 116 ? -6.215 -2.944 1.223 1.00 84.88 116 ASP A CA 1
ATOM 904 C C . ASP A 1 116 ? -5.933 -3.203 -0.265 1.00 84.88 116 ASP A C 1
ATOM 906 O O . ASP A 1 116 ? -6.865 -3.450 -1.032 1.00 84.88 116 ASP A O 1
ATOM 910 N N . ILE A 1 117 ? -4.671 -3.096 -0.692 1.00 89.94 117 ILE A N 1
ATOM 911 C CA . ILE A 1 117 ? -4.263 -3.302 -2.079 1.00 89.94 117 ILE A CA 1
ATOM 912 C C . ILE A 1 117 ? -3.598 -4.673 -2.216 1.00 89.94 117 ILE A C 1
ATOM 914 O O . ILE A 1 117 ? -2.534 -4.932 -1.656 1.00 89.94 117 ILE A O 1
ATOM 918 N N . GLY A 1 118 ? -4.196 -5.529 -3.039 1.00 90.38 118 GLY A N 1
ATOM 919 C CA . GLY A 1 118 ? -3.613 -6.786 -3.486 1.00 90.38 118 GLY A CA 1
ATOM 920 C C . GLY A 1 118 ? -2.635 -6.579 -4.642 1.00 90.38 118 GLY A C 1
ATOM 921 O O . GLY A 1 118 ? -2.971 -5.981 -5.667 1.00 90.38 118 GLY A O 1
ATOM 922 N N . PHE A 1 119 ? -1.421 -7.101 -4.492 1.00 93.12 119 PHE A N 1
ATOM 923 C CA . PHE A 1 119 ? -0.433 -7.174 -5.567 1.00 93.12 119 PHE A CA 1
ATOM 924 C C . PHE A 1 119 ? -0.842 -8.226 -6.610 1.00 93.12 119 PHE A C 1
ATOM 926 O O . PHE A 1 119 ? -1.175 -9.351 -6.241 1.00 93.12 119 PHE A O 1
ATOM 933 N N . VAL A 1 120 ? -0.781 -7.884 -7.903 1.00 93.56 120 VAL A N 1
ATOM 934 C CA . VAL A 1 120 ? -1.064 -8.836 -8.993 1.00 93.56 120 VAL A CA 1
ATOM 935 C C . VAL A 1 120 ? 0.214 -9.252 -9.709 1.00 93.56 120 VAL A C 1
ATOM 937 O O . VAL A 1 120 ? 0.495 -10.444 -9.836 1.00 93.56 120 VAL A O 1
ATOM 940 N N . ARG A 1 121 ? 0.969 -8.282 -10.239 1.00 93.00 121 ARG A N 1
ATOM 941 C CA . ARG A 1 121 ? 2.181 -8.556 -11.022 1.00 93.00 121 ARG A CA 1
ATOM 942 C C . ARG A 1 121 ? 3.062 -7.320 -11.155 1.00 93.00 121 ARG A C 1
ATOM 944 O O . ARG A 1 121 ? 2.539 -6.212 -11.262 1.00 93.00 121 ARG A O 1
ATOM 951 N N . THR A 1 122 ? 4.370 -7.544 -11.255 1.00 92.75 122 THR A N 1
ATOM 952 C CA . THR A 1 122 ? 5.363 -6.547 -11.677 1.00 92.75 122 THR A CA 1
ATOM 953 C C . THR A 1 122 ? 5.863 -6.889 -13.077 1.00 92.75 122 THR A C 1
ATOM 955 O O . THR A 1 122 ? 6.052 -8.060 -13.402 1.00 92.75 122 THR A O 1
ATOM 958 N N . TYR A 1 123 ? 6.100 -5.870 -13.890 1.00 91.12 123 TYR A N 1
ATOM 959 C CA . TYR A 1 123 ? 6.745 -5.960 -15.193 1.00 91.12 123 TYR A CA 1
ATOM 960 C C . TYR A 1 123 ? 8.066 -5.213 -15.122 1.00 91.12 123 TYR A C 1
ATOM 962 O O . TYR A 1 123 ? 8.106 -4.118 -14.571 1.00 91.12 123 TYR A O 1
ATOM 970 N N . ASN A 1 124 ? 9.116 -5.792 -15.688 1.00 90.12 124 ASN A N 1
ATOM 971 C CA . ASN A 1 124 ? 10.398 -5.128 -15.866 1.00 90.12 124 ASN A CA 1
ATOM 972 C C . ASN A 1 124 ? 10.734 -5.175 -17.352 1.00 90.12 124 ASN A C 1
ATOM 974 O O . ASN A 1 124 ? 10.673 -6.248 -17.952 1.00 90.12 124 ASN A O 1
ATOM 978 N N . ILE A 1 125 ? 11.030 -4.019 -17.927 1.00 89.69 125 ILE A N 1
ATOM 979 C CA . ILE A 1 125 ? 11.363 -3.851 -19.342 1.00 89.69 125 ILE A CA 1
ATOM 980 C C . ILE A 1 125 ? 12.617 -2.991 -19.459 1.00 89.69 125 ILE A C 1
ATOM 982 O O . ILE A 1 125 ? 12.902 -2.210 -18.552 1.00 89.69 125 ILE A O 1
ATOM 986 N N . ASP A 1 126 ? 13.323 -3.086 -20.577 1.00 88.38 126 ASP A N 1
ATOM 987 C CA . ASP A 1 126 ? 14.387 -2.139 -20.900 1.00 88.38 126 ASP A CA 1
ATOM 988 C C . ASP A 1 126 ? 13.764 -0.769 -21.227 1.00 88.38 126 ASP A C 1
ATOM 990 O O . ASP A 1 126 ? 12.863 -0.664 -22.062 1.00 88.38 126 ASP A O 1
ATOM 994 N N . CYS A 1 127 ? 14.191 0.280 -20.519 1.00 85.25 127 CYS A N 1
ATOM 995 C CA . CYS A 1 127 ? 13.793 1.664 -20.790 1.00 85.25 127 CYS A CA 1
ATOM 996 C C . CYS A 1 127 ? 14.530 2.239 -22.003 1.00 85.25 127 CYS A C 1
ATOM 998 O O . CYS A 1 127 ? 14.002 3.122 -22.678 1.00 85.25 127 CYS A O 1
ATOM 1000 N N . ASP A 1 128 ? 15.790 1.835 -22.180 1.00 82.38 128 ASP A N 1
ATOM 1001 C CA . ASP A 1 128 ? 16.731 2.391 -23.144 1.00 82.38 128 ASP A CA 1
ATOM 1002 C C . ASP A 1 128 ? 17.809 1.371 -23.542 1.00 82.38 128 ASP A C 1
ATOM 1004 O O . ASP A 1 128 ? 17.979 0.324 -22.916 1.00 82.38 128 ASP A O 1
ATOM 1008 N N . ASP A 1 129 ? 18.579 1.720 -24.573 1.00 82.75 129 ASP A N 1
ATOM 1009 C CA . ASP A 1 129 ? 19.675 0.895 -25.093 1.00 82.75 129 ASP A CA 1
ATOM 1010 C C . ASP A 1 129 ? 20.901 0.853 -24.155 1.00 82.75 129 ASP A C 1
ATOM 1012 O O . ASP A 1 129 ? 21.858 0.122 -24.406 1.00 82.75 129 ASP A O 1
ATOM 1016 N N . SER A 1 130 ? 20.888 1.623 -23.058 1.00 81.56 130 SER A N 1
ATOM 1017 C CA . SER A 1 130 ? 21.947 1.629 -22.038 1.00 81.56 130 SER A CA 1
ATOM 1018 C C . SER A 1 130 ? 21.759 0.533 -20.980 1.00 81.56 130 SER A C 1
ATOM 1020 O O . SER A 1 130 ? 22.552 0.447 -20.039 1.00 81.56 130 SER A O 1
ATOM 1022 N N . GLY A 1 131 ? 20.722 -0.302 -21.113 1.00 81.69 131 GLY A N 1
ATOM 1023 C CA . GLY A 1 131 ? 20.403 -1.374 -20.169 1.00 81.69 131 GLY A CA 1
ATOM 1024 C C . GLY A 1 131 ? 19.745 -0.873 -18.883 1.00 81.69 131 GLY A C 1
ATOM 1025 O O . GLY A 1 131 ? 19.796 -1.552 -17.852 1.00 81.69 131 GLY A O 1
ATOM 1026 N N . ASN A 1 132 ? 19.154 0.326 -18.900 1.00 85.31 132 ASN A N 1
ATOM 1027 C CA . ASN A 1 132 ? 18.371 0.804 -17.770 1.00 85.31 132 ASN A CA 1
ATOM 1028 C C . ASN A 1 132 ? 17.012 0.093 -17.732 1.00 85.31 132 ASN A C 1
ATOM 1030 O O . ASN A 1 132 ? 16.279 0.087 -18.714 1.00 85.31 132 ASN A O 1
ATOM 1034 N N . MET A 1 133 ? 16.640 -0.450 -16.570 1.00 86.94 133 MET A N 1
ATOM 1035 C CA . MET A 1 133 ? 15.369 -1.160 -16.388 1.00 86.94 133 MET A CA 1
ATOM 1036 C C . MET A 1 133 ? 14.255 -0.228 -15.902 1.00 86.94 133 MET A C 1
ATOM 1038 O O . MET A 1 133 ? 14.420 0.495 -14.915 1.00 86.94 133 MET A O 1
ATOM 1042 N N . CYS A 1 134 ? 13.096 -0.317 -16.548 1.00 89.12 134 CYS A N 1
ATOM 1043 C CA . CYS A 1 134 ? 11.841 0.327 -16.176 1.00 89.12 134 CYS A CA 1
ATOM 1044 C C . CYS A 1 134 ? 10.936 -0.711 -15.530 1.00 89.12 134 CYS A C 1
ATOM 1046 O O . CYS A 1 134 ? 10.826 -1.840 -16.015 1.00 89.12 134 CYS A O 1
ATOM 1048 N N . SER A 1 135 ? 10.243 -0.319 -14.465 1.00 90.75 135 SER A N 1
ATOM 1049 C CA . SER A 1 135 ? 9.368 -1.226 -13.727 1.00 90.75 135 SER A CA 1
ATOM 1050 C C . SER A 1 135 ? 7.934 -0.7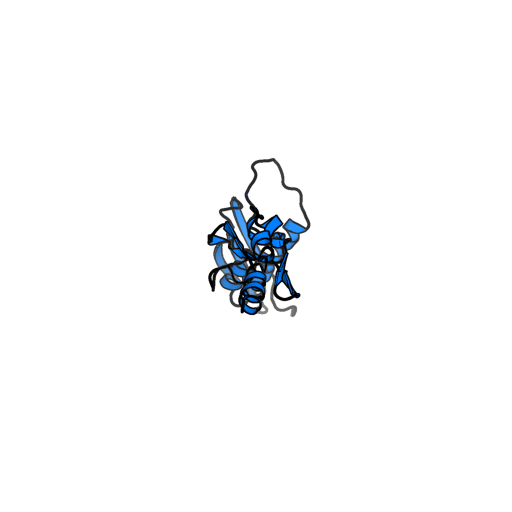26 -13.734 1.00 90.75 135 SER A C 1
ATOM 1052 O O . SER A 1 135 ? 7.665 0.458 -13.552 1.00 90.75 135 SER A O 1
ATOM 1054 N N . GLY A 1 136 ? 6.988 -1.639 -13.893 1.00 92.50 136 GLY A N 1
ATOM 1055 C CA . GLY A 1 136 ? 5.564 -1.371 -13.751 1.00 92.50 136 GLY A CA 1
ATOM 1056 C C . GLY A 1 136 ? 4.908 -2.386 -12.830 1.00 92.50 136 GLY A C 1
ATOM 1057 O O . GLY A 1 136 ? 5.410 -3.489 -12.659 1.00 92.50 136 GLY A O 1
ATOM 1058 N N . MET A 1 137 ? 3.773 -2.039 -12.239 1.00 94.38 137 MET A N 1
ATOM 1059 C CA . MET A 1 137 ? 2.990 -2.931 -11.389 1.00 94.38 137 MET A CA 1
ATOM 1060 C C . MET A 1 137 ? 1.507 -2.789 -11.683 1.00 94.38 137 MET A C 1
ATOM 1062 O O . MET A 1 137 ? 1.002 -1.687 -11.897 1.00 94.38 137 MET A O 1
ATOM 1066 N N . ILE A 1 138 ? 0.813 -3.921 -11.614 1.00 94.81 138 ILE A N 1
ATOM 1067 C CA . ILE A 1 138 ? -0.641 -3.974 -11.521 1.00 94.81 138 ILE A CA 1
ATOM 1068 C C . ILE A 1 138 ? -1.010 -4.404 -10.106 1.00 94.81 138 ILE A C 1
ATOM 1070 O O . ILE A 1 138 ? -0.485 -5.394 -9.584 1.00 94.81 138 ILE A O 1
ATOM 1074 N N . ALA A 1 139 ? -1.921 -3.655 -9.496 1.00 93.50 139 ALA A N 1
ATOM 1075 C CA . ALA A 1 139 ? -2.447 -3.938 -8.171 1.00 93.50 139 ALA A CA 1
ATOM 1076 C C . ALA A 1 139 ? -3.950 -3.633 -8.114 1.00 93.50 139 ALA A C 1
ATOM 1078 O O . ALA A 1 139 ? -4.452 -2.808 -8.879 1.00 93.50 139 ALA A O 1
ATOM 1079 N N . VAL A 1 140 ? -4.684 -4.300 -7.229 1.00 92.31 140 VAL A N 1
ATOM 1080 C CA . VAL A 1 140 ? -6.151 -4.213 -7.155 1.00 92.31 140 VAL A CA 1
ATOM 1081 C C . VAL A 1 140 ? -6.578 -3.922 -5.723 1.00 92.31 140 VAL A C 1
ATOM 1083 O O . VAL A 1 140 ? -6.099 -4.560 -4.795 1.00 92.31 140 VAL A O 1
ATOM 1086 N N . SER A 1 141 ? -7.492 -2.970 -5.540 1.00 90.12 141 SER A N 1
ATOM 1087 C CA . SER A 1 141 ? -8.183 -2.740 -4.266 1.00 90.12 141 SER A CA 1
ATOM 1088 C C . SER A 1 141 ? -9.653 -3.095 -4.424 1.00 90.12 141 SER A C 1
ATOM 1090 O O . SER A 1 141 ? -10.394 -2.418 -5.144 1.00 90.12 141 SER A O 1
ATOM 1092 N N . GLU A 1 142 ? -10.081 -4.151 -3.736 1.00 88.06 142 GLU A N 1
ATOM 1093 C CA . GLU A 1 142 ? -11.490 -4.551 -3.695 1.00 88.06 142 GLU A CA 1
ATOM 1094 C C . GLU A 1 142 ? -12.322 -3.543 -2.894 1.00 88.06 142 GLU A C 1
ATOM 1096 O O . GLU A 1 142 ? -13.398 -3.132 -3.333 1.00 88.06 142 GLU A O 1
ATOM 1101 N N . GLU A 1 143 ? -11.794 -3.066 -1.760 1.00 83.00 143 GLU A N 1
ATOM 1102 C CA . GLU A 1 143 ? -12.479 -2.081 -0.914 1.00 83.00 143 GLU A CA 1
ATOM 1103 C C . GLU A 1 143 ? -12.670 -0.733 -1.627 1.00 83.00 143 GLU A C 1
ATOM 1105 O O . GLU A 1 143 ? -13.727 -0.095 -1.517 1.00 83.00 143 GLU A O 1
ATOM 1110 N N . GLY A 1 144 ? -11.659 -0.324 -2.398 1.00 82.75 144 GLY A N 1
ATOM 1111 C CA . GLY A 1 144 ? -11.672 0.893 -3.201 1.00 82.75 144 GLY A CA 1
ATOM 1112 C C . GLY A 1 144 ? -12.341 0.747 -4.566 1.00 82.75 144 GLY A C 1
ATOM 1113 O O . GLY A 1 144 ? -12.524 1.764 -5.237 1.00 82.75 144 GLY A O 1
ATOM 1114 N N . LYS A 1 145 ? -12.709 -0.478 -4.978 1.00 86.69 145 LYS A N 1
ATOM 1115 C CA . LYS A 1 145 ? -13.167 -0.813 -6.341 1.00 86.69 145 LYS A CA 1
ATOM 1116 C C . LYS A 1 145 ? -12.264 -0.197 -7.417 1.00 86.69 145 LYS A C 1
ATOM 1118 O O . LYS A 1 145 ? -12.742 0.455 -8.346 1.00 86.69 145 LYS A O 1
ATOM 1123 N N . ALA A 1 146 ? -10.953 -0.362 -7.257 1.00 87.12 146 ALA A N 1
ATOM 1124 C CA .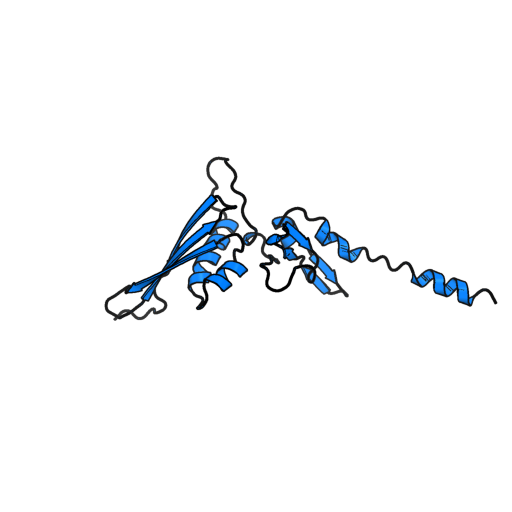 ALA A 1 146 ? -9.950 0.303 -8.081 1.00 87.12 146 ALA A CA 1
ATOM 1125 C C . ALA A 1 146 ? -8.890 -0.677 -8.592 1.00 87.12 146 ALA A C 1
ATOM 1127 O O . ALA A 1 146 ? -8.444 -1.567 -7.867 1.00 87.12 146 ALA A O 1
ATOM 1128 N N . ILE A 1 147 ? -8.456 -0.459 -9.834 1.00 91.88 147 ILE A N 1
ATOM 1129 C CA . ILE A 1 147 ? -7.290 -1.112 -10.429 1.00 91.88 147 ILE A CA 1
ATOM 1130 C C . ILE A 1 147 ? -6.204 -0.050 -10.563 1.00 91.88 147 ILE A C 1
ATOM 1132 O O . ILE A 1 147 ? -6.422 1.001 -11.167 1.00 91.88 147 ILE A O 1
ATOM 1136 N N . TYR A 1 148 ? -5.042 -0.324 -9.986 1.00 92.31 148 TYR A N 1
ATOM 1137 C CA . TYR A 1 148 ? -3.873 0.533 -10.058 1.00 92.31 148 TYR A CA 1
ATOM 1138 C C . TYR A 1 148 ? -2.922 -0.002 -11.117 1.00 92.31 148 TYR A C 1
ATOM 1140 O O . TYR A 1 148 ? -2.465 -1.142 -11.035 1.00 92.31 148 TYR A O 1
ATOM 1148 N N . VAL A 1 149 ? -2.607 0.853 -12.085 1.00 94.00 149 VAL A N 1
ATOM 1149 C CA . VAL A 1 149 ? -1.507 0.642 -13.023 1.00 94.00 149 VAL A CA 1
ATOM 1150 C C . VAL A 1 149 ? -0.438 1.656 -12.667 1.00 94.00 149 VAL A C 1
ATOM 1152 O O . VAL A 1 149 ? -0.674 2.864 -12.712 1.00 94.00 149 VAL A O 1
ATOM 1155 N N . VAL A 1 150 ? 0.706 1.155 -12.226 1.00 93.56 150 VAL A N 1
ATOM 1156 C CA . VAL A 1 150 ? 1.756 1.965 -11.619 1.00 93.56 150 VAL A CA 1
ATOM 1157 C C . VAL A 1 150 ? 3.004 1.814 -12.455 1.00 93.56 150 VAL A C 1
ATOM 1159 O O . VAL A 1 150 ? 3.431 0.696 -12.723 1.00 93.56 150 VAL A O 1
ATOM 1162 N N . PHE A 1 151 ? 3.584 2.936 -12.852 1.00 91.25 151 PHE A N 1
ATOM 1163 C CA . PHE A 1 151 ? 4.810 2.977 -13.631 1.00 91.25 151 PHE A CA 1
ATOM 1164 C C . PHE A 1 151 ? 5.907 3.626 -12.802 1.00 91.25 151 PHE A C 1
ATOM 1166 O O . PHE A 1 151 ? 5.660 4.575 -12.051 1.00 91.25 151 PHE A O 1
ATOM 1173 N N . ARG A 1 152 ? 7.116 3.100 -12.946 1.00 87.00 152 ARG A N 1
ATOM 1174 C CA . ARG A 1 152 ? 8.334 3.609 -12.342 1.00 87.00 152 ARG A CA 1
ATOM 1175 C C . ARG A 1 152 ? 9.372 3.797 -13.441 1.00 87.00 152 ARG A C 1
ATOM 1177 O O . ARG A 1 152 ? 9.533 2.950 -14.319 1.00 87.00 152 ARG A O 1
ATOM 1184 N N . ASP A 1 153 ? 10.065 4.916 -13.345 1.00 81.94 153 ASP A N 1
ATOM 1185 C CA . ASP A 1 153 ? 11.251 5.223 -14.122 1.00 81.94 153 ASP A CA 1
ATOM 1186 C C . ASP A 1 153 ? 12.448 4.336 -13.730 1.00 81.94 153 ASP A C 1
ATOM 1188 O O . ASP A 1 153 ? 12.397 3.501 -12.818 1.00 81.94 153 ASP A O 1
ATOM 1192 N N . THR A 1 154 ? 13.552 4.523 -14.443 1.00 82.62 154 THR A N 1
ATOM 1193 C CA . THR A 1 154 ? 14.815 3.845 -14.154 1.00 82.62 154 THR A CA 1
ATOM 1194 C C . THR A 1 154 ? 15.368 4.217 -12.773 1.00 82.62 154 THR A C 1
ATOM 1196 O O . THR A 1 154 ? 15.224 5.335 -12.276 1.00 82.62 154 THR A O 1
ATOM 1199 N N . ALA A 1 155 ? 16.050 3.266 -12.129 1.00 74.19 155 ALA A N 1
ATOM 1200 C CA . ALA A 1 155 ? 16.812 3.529 -10.909 1.00 74.19 155 ALA A CA 1
ATOM 1201 C C . ALA A 1 155 ? 18.065 4.391 -11.162 1.00 74.19 155 ALA A C 1
ATOM 1203 O O . ALA A 1 155 ? 18.560 5.049 -10.244 1.00 74.19 155 ALA A O 1
ATOM 1204 N N . SER A 1 156 ? 18.585 4.370 -12.390 1.00 72.88 156 SER A N 1
ATOM 1205 C CA . SER A 1 156 ? 19.798 5.070 -12.798 1.00 72.88 156 SER A CA 1
ATOM 1206 C C . SER A 1 156 ? 19.455 6.399 -13.458 1.00 72.88 156 SER A C 1
ATOM 1208 O O . SER A 1 156 ? 18.586 6.475 -14.315 1.00 72.88 156 SER A O 1
ATOM 1210 N N . ARG A 1 157 ? 20.184 7.456 -13.094 1.00 68.69 157 ARG A N 1
ATOM 1211 C CA . ARG A 1 157 ? 20.120 8.754 -13.788 1.00 68.69 157 ARG A CA 1
ATOM 1212 C C . ARG A 1 157 ? 21.182 8.898 -14.877 1.00 68.69 157 ARG A C 1
ATOM 1214 O O . ARG A 1 157 ? 21.313 9.977 -15.445 1.00 68.69 157 ARG A O 1
ATOM 1221 N N . LYS A 1 158 ? 21.990 7.859 -15.117 1.00 64.00 158 LYS A N 1
ATOM 1222 C CA . LYS A 1 158 ? 22.993 7.887 -16.181 1.00 64.00 158 LYS A CA 1
ATOM 1223 C C . LYS A 1 158 ? 22.290 7.687 -17.517 1.00 64.00 158 LYS A C 1
ATOM 1225 O O . LYS A 1 158 ? 21.741 6.619 -17.769 1.00 64.00 158 LYS A O 1
ATOM 1230 N N . GLN A 1 159 ? 22.332 8.733 -18.325 1.00 59.19 159 GLN A N 1
ATOM 1231 C CA . GLN A 1 159 ? 22.028 8.711 -19.746 1.00 59.19 159 GLN A CA 1
ATOM 1232 C C . GLN A 1 159 ? 23.379 8.819 -20.454 1.00 59.19 159 GLN A C 1
ATOM 1234 O O . GLN A 1 159 ? 24.182 9.680 -20.080 1.00 59.19 159 GLN A O 1
ATOM 1239 N N . TYR A 1 160 ? 23.655 7.898 -21.371 1.00 58.34 160 TYR A N 1
ATOM 1240 C CA . TYR A 1 160 ? 24.845 7.933 -22.218 1.00 58.34 160 TYR A CA 1
ATOM 1241 C C . TYR A 1 160 ? 24.498 8.541 -23.572 1.00 58.34 160 TYR A C 1
ATOM 1243 O O . TYR A 1 160 ? 23.375 8.275 -24.056 1.00 58.34 160 TYR A O 1
#

Secondary structure (DSSP, 8-state):
--HHHHHHHGGG----GGGSHHHH--SHHHHHH-EEEETTEEEE-EEETTTTEEE-TT-SPTTS-EE-S-GGGS------SS-PPP-HHHHHHHHHHHHHTTSS-HHHHHHHH-TTEEEEEEEEEE-STT-PEEEEEEEEETTTTEEEEEEE--S-----

Foldseek 3Di:
DPPVVVVVVVVPPPPPVQFCPQQVDQFLLVQQCDWTQDPNDTFGWKQQQVVSGIGGPPPHDPPGAIRHNQSLLGQDAADPDPDDDDDPSVVVLLVQLLVLQVDPHSQVSCCRRHVQKAWDDKDWDQPDPVRFIKMWTWIDGPRHRDIDTHTDDGPDPDDD

Radius of gyration: 22.87 Å; Cα contacts (8 Å, |Δi|>4): 267; chains: 1; bounding box: 46×27×91 Å

pLDDT: mean 79.3, std 13.1, range [41.88, 94.81]

Solvent-accessible surface area (backbone atoms only — not comparable to full-atom values): 9483 Å² total; per-residue (Å²): 141,68,68,76,64,61,64,62,62,70,70,74,74,74,78,73,69,62,69,53,65,34,60,72,30,84,44,55,48,58,14,12,72,34,66,36,61,58,98,86,39,86,40,51,12,29,22,27,62,93,76,70,42,25,24,46,76,82,63,59,68,85,96,56,50,58,38,57,66,49,43,57,41,40,74,53,72,64,67,93,68,82,74,85,72,94,44,69,56,56,51,54,42,54,48,52,57,54,52,16,71,74,44,96,52,35,64,64,46,31,33,61,52,35,60,54,43,45,78,73,50,75,47,77,44,75,69,50,98,86,69,42,51,24,39,33,36,41,33,39,20,75,61,44,73,40,77,46,80,44,76,45,73,51,89,65,88,82,79,133